Protein AF-A0A4D6M0R0-F1 (afdb_monomer_lite)

Secondary structure (DSSP, 8-state):
-HHHHHHHHHHHHHHHHHHHHHHHHHHHHHHHHHHHHHHHHHHHHHHHHHHHHHHH-TT---TT--TT-EEETTEEE----

Organism: Vigna unguiculata (NCBI:txid3917)

pLDDT: mean 94.74, std 6.59, range [58.59, 98.44]

Radius of gyration: 25.98 Å; chains: 1; bounding box: 47×25×78 Å

Sequence (81 aa):
MNYLLLQNQLRTLEAEKENWVIKEKDFLHNSELLKDQIGSSLNMGFQLALEQVRVLYPDADLSPADISKSVVDGQLVDTDD

Structure (mmCIF, N/CA/C/O backbone):
data_AF-A0A4D6M0R0-F1
#
_entry.id   AF-A0A4D6M0R0-F1
#
loop_
_atom_site.group_PDB
_atom_site.id
_atom_site.type_symbol
_atom_site.label_atom_id
_atom_site.label_alt_id
_atom_site.label_comp_id
_atom_site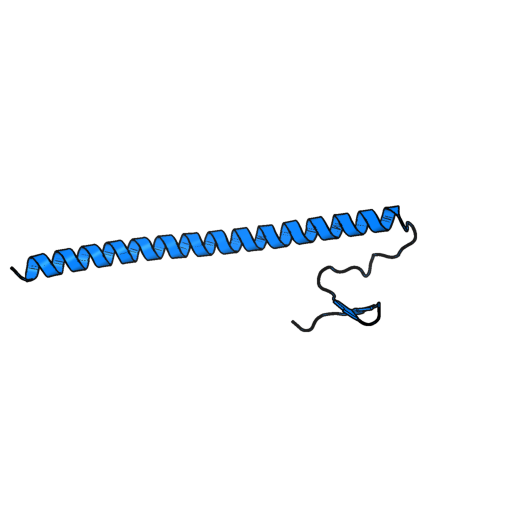.label_asym_id
_atom_site.label_entity_id
_atom_site.label_seq_id
_atom_site.pdbx_PDB_ins_code
_atom_site.Cartn_x
_atom_site.Cartn_y
_atom_site.Cartn_z
_atom_site.occupancy
_atom_site.B_iso_or_equiv
_atom_site.auth_seq_id
_atom_site.auth_comp_id
_atom_site.auth_asym_id
_atom_site.auth_atom_id
_atom_site.pdbx_PDB_model_num
ATOM 1 N N . MET A 1 1 ? 26.275 0.364 -48.905 1.00 63.44 1 MET A N 1
ATOM 2 C CA . MET A 1 1 ? 25.286 1.255 -48.254 1.00 63.44 1 MET A CA 1
ATOM 3 C C . MET A 1 1 ? 24.528 0.577 -47.104 1.00 63.44 1 MET A C 1
ATOM 5 O O . MET A 1 1 ? 24.348 1.217 -46.083 1.00 63.44 1 MET A O 1
ATOM 9 N N . ASN A 1 2 ? 24.157 -0.709 -47.205 1.00 80.12 2 ASN A N 1
ATOM 10 C CA . ASN A 1 2 ? 23.323 -1.398 -46.199 1.00 80.12 2 ASN A CA 1
ATOM 11 C C . ASN A 1 2 ? 24.007 -1.676 -44.836 1.00 80.12 2 ASN A C 1
ATOM 13 O O . ASN A 1 2 ? 23.366 -1.643 -43.795 1.00 80.12 2 ASN A O 1
ATOM 17 N N . TYR A 1 3 ? 25.325 -1.902 -44.825 1.00 90.19 3 TYR A N 1
ATOM 18 C CA . TYR A 1 3 ? 26.071 -2.229 -43.600 1.00 90.19 3 TYR A CA 1
ATOM 19 C C . TYR A 1 3 ? 26.089 -1.086 -42.572 1.00 90.19 3 TYR A C 1
ATOM 21 O O . TYR A 1 3 ? 25.871 -1.313 -41.388 1.00 90.19 3 TYR A O 1
ATOM 29 N N . LEU A 1 4 ? 26.281 0.155 -43.030 1.00 92.62 4 LEU A N 1
ATOM 30 C CA . LEU A 1 4 ? 26.308 1.327 -42.150 1.00 92.62 4 LEU A CA 1
ATOM 31 C C . LEU A 1 4 ? 24.927 1.600 -41.527 1.00 92.62 4 LEU A C 1
ATOM 33 O O . LEU A 1 4 ? 24.831 2.009 -40.374 1.00 92.62 4 LEU A O 1
ATOM 37 N N . LEU A 1 5 ? 23.858 1.343 -42.290 1.00 94.88 5 LEU A N 1
ATOM 38 C CA . LEU A 1 5 ? 22.483 1.455 -41.809 1.00 94.88 5 LEU A CA 1
ATOM 39 C C . LEU A 1 5 ? 22.213 0.438 -40.695 1.00 94.88 5 LEU A C 1
ATOM 41 O O . LEU A 1 5 ? 21.734 0.824 -39.633 1.00 94.88 5 LEU A O 1
ATOM 45 N N . LEU A 1 6 ? 22.601 -0.823 -40.906 1.00 95.00 6 LEU A N 1
ATOM 46 C CA . LEU A 1 6 ? 22.464 -1.884 -39.906 1.00 95.00 6 LEU A CA 1
ATOM 47 C C . LEU A 1 6 ? 23.253 -1.578 -38.627 1.00 95.00 6 LEU A C 1
ATOM 49 O O . LEU A 1 6 ? 22.739 -1.771 -37.531 1.00 95.00 6 LEU A O 1
ATOM 53 N N . GLN A 1 7 ? 24.475 -1.050 -38.746 1.00 95.94 7 GLN A N 1
ATOM 54 C CA . GLN A 1 7 ? 25.273 -0.651 -37.582 1.00 95.94 7 GLN A CA 1
ATOM 55 C C . GLN A 1 7 ? 24.626 0.485 -36.783 1.00 95.94 7 GLN A C 1
ATOM 57 O O . GLN A 1 7 ? 24.661 0.467 -35.554 1.00 95.94 7 GLN A O 1
ATOM 62 N N . ASN A 1 8 ? 24.029 1.466 -37.462 1.00 96.06 8 ASN A N 1
ATOM 63 C CA . ASN A 1 8 ? 23.315 2.546 -36.787 1.00 96.06 8 ASN A CA 1
ATOM 64 C C . ASN A 1 8 ? 22.049 2.028 -36.094 1.00 96.06 8 ASN A C 1
ATOM 66 O O . ASN A 1 8 ? 21.808 2.387 -34.948 1.00 96.06 8 ASN A O 1
ATOM 70 N N . GLN A 1 9 ? 21.289 1.144 -36.747 1.00 96.88 9 GLN A N 1
ATOM 71 C CA . GLN A 1 9 ? 20.111 0.509 -36.149 1.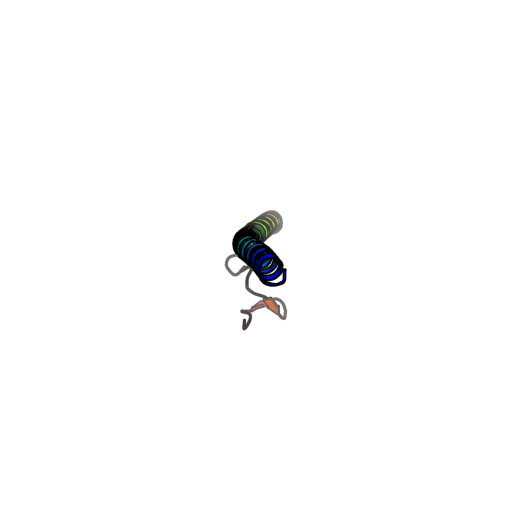00 96.88 9 GLN A CA 1
ATOM 72 C C . GLN A 1 9 ? 20.473 -0.321 -34.916 1.00 96.88 9 GLN A C 1
ATOM 74 O O . GLN A 1 9 ? 19.803 -0.208 -33.894 1.00 96.88 9 GLN A O 1
ATOM 79 N N . LEU A 1 10 ? 21.553 -1.108 -34.985 1.00 96.94 10 LEU A N 1
ATOM 80 C CA . LEU A 1 10 ? 22.036 -1.884 -33.845 1.00 96.94 10 LEU A CA 1
ATOM 81 C C . LEU A 1 10 ? 22.395 -0.971 -32.669 1.00 96.94 10 LEU A C 1
ATOM 83 O O . LEU A 1 10 ? 21.931 -1.204 -31.561 1.00 96.94 10 LEU A O 1
ATOM 87 N N . ARG A 1 11 ? 23.133 0.114 -32.927 1.00 97.31 11 ARG A N 1
ATOM 88 C CA . ARG A 1 11 ? 23.506 1.086 -31.891 1.00 97.31 11 ARG A CA 1
ATOM 89 C C . ARG A 1 11 ? 22.285 1.736 -31.240 1.00 97.31 11 ARG A C 1
ATOM 91 O O . ARG A 1 11 ? 22.268 1.928 -30.029 1.00 97.31 11 ARG A O 1
ATOM 98 N N . THR A 1 12 ? 21.268 2.083 -32.030 1.00 97.88 12 THR A N 1
ATOM 99 C CA . THR A 1 12 ? 20.012 2.628 -31.501 1.00 97.88 12 THR A CA 1
ATOM 100 C C . THR A 1 12 ? 19.308 1.612 -30.607 1.00 97.88 12 THR A C 1
ATOM 102 O O . THR A 1 12 ? 18.921 1.961 -29.498 1.00 97.88 12 THR A O 1
ATOM 105 N N . LEU A 1 13 ? 19.204 0.354 -31.043 1.00 97.94 13 LEU A N 1
ATOM 106 C CA . LEU A 1 13 ? 18.578 -0.708 -30.252 1.00 97.94 13 LEU A CA 1
ATOM 107 C C . LEU A 1 13 ? 19.348 -1.008 -28.960 1.00 97.94 13 LEU A C 1
ATOM 109 O O . LEU A 1 13 ? 18.736 -1.248 -27.923 1.00 97.94 13 LEU A O 1
ATOM 113 N N . GLU A 1 14 ? 20.679 -0.977 -28.996 1.00 98.00 14 GLU A N 1
ATOM 114 C CA . GLU A 1 14 ? 21.520 -1.142 -27.806 1.00 98.00 14 GLU A CA 1
ATOM 115 C C . GLU A 1 14 ? 21.294 -0.007 -26.799 1.00 98.00 14 GLU A C 1
ATOM 117 O O . GLU A 1 14 ? 21.094 -0.276 -25.614 1.00 98.00 14 GLU A O 1
ATOM 122 N N . ALA A 1 15 ? 21.233 1.242 -27.270 1.00 98.06 15 ALA A N 1
ATOM 123 C CA . ALA A 1 15 ? 20.941 2.395 -26.423 1.00 98.06 15 ALA A CA 1
ATOM 124 C C . ALA A 1 15 ? 19.512 2.352 -25.849 1.00 98.06 15 ALA A C 1
ATOM 126 O O . ALA A 1 15 ? 19.296 2.659 -24.677 1.00 98.06 15 ALA A O 1
ATOM 127 N N . GLU A 1 16 ? 18.525 1.938 -26.648 1.00 98.38 16 GLU A N 1
ATOM 128 C CA . GLU A 1 16 ? 17.153 1.743 -26.174 1.00 98.38 16 GLU A CA 1
ATOM 129 C C . GLU A 1 16 ? 17.081 0.646 -25.114 1.00 98.38 16 GLU A C 1
ATOM 131 O O . GLU A 1 16 ? 16.434 0.835 -24.086 1.00 98.38 16 GLU A O 1
ATOM 136 N N . LYS A 1 17 ? 17.778 -0.476 -25.323 1.00 98.19 17 LYS A N 1
ATOM 137 C CA . LYS A 1 17 ? 17.868 -1.560 -24.343 1.00 98.19 17 LYS A CA 1
ATOM 138 C C . LYS A 1 17 ? 18.457 -1.065 -23.023 1.00 98.19 17 LYS A C 1
ATOM 140 O O . LYS A 1 17 ? 17.899 -1.361 -21.972 1.00 98.19 17 LYS A O 1
ATOM 145 N N . GLU A 1 18 ? 19.555 -0.316 -23.061 1.00 98.06 18 GLU A N 1
ATOM 146 C CA . GLU A 1 18 ? 20.176 0.237 -21.852 1.00 98.06 18 GLU A CA 1
ATOM 147 C C . GLU A 1 18 ? 19.228 1.199 -21.118 1.00 98.06 18 GLU A C 1
ATOM 149 O O . GLU A 1 18 ? 19.054 1.099 -19.903 1.00 98.06 18 GLU A O 1
ATOM 154 N N . ASN A 1 19 ? 18.517 2.053 -21.858 1.00 98.31 19 ASN A N 1
ATOM 155 C CA . ASN A 1 19 ? 17.492 2.932 -21.298 1.00 98.31 19 ASN A CA 1
ATOM 156 C C . ASN A 1 19 ? 16.337 2.149 -20.643 1.00 98.31 19 ASN A C 1
ATOM 158 O O . ASN A 1 19 ? 15.848 2.539 -19.584 1.00 98.31 19 ASN A O 1
ATOM 162 N N . TRP A 1 20 ? 15.900 1.038 -21.244 1.00 98.44 20 TRP A N 1
ATOM 163 C CA . TRP A 1 20 ? 14.872 0.174 -20.655 1.00 98.44 20 TRP A CA 1
ATOM 164 C C . TRP A 1 20 ? 15.332 -0.484 -19.354 1.00 98.44 20 TRP A C 1
ATOM 166 O O . TRP A 1 20 ? 14.557 -0.513 -18.402 1.00 98.44 20 TRP A O 1
ATOM 176 N N . VAL A 1 21 ? 16.587 -0.934 -19.279 1.00 98.31 21 VAL A N 1
ATOM 177 C CA . VAL A 1 21 ? 17.164 -1.507 -18.049 1.00 98.31 21 VAL A CA 1
ATOM 178 C C . VAL A 1 21 ? 17.192 -0.478 -16.915 1.00 98.31 21 VAL A C 1
ATOM 180 O O . VAL A 1 21 ? 16.865 -0.801 -15.774 1.00 98.31 21 VAL A O 1
ATOM 183 N N . ILE A 1 22 ? 17.540 0.777 -17.214 1.00 98.25 22 ILE A N 1
ATOM 184 C CA . ILE A 1 22 ? 17.517 1.858 -16.217 1.00 98.25 22 ILE A CA 1
ATOM 185 C C . ILE A 1 22 ? 16.082 2.113 -15.740 1.00 98.25 22 ILE A C 1
ATOM 187 O O . ILE A 1 22 ? 15.832 2.134 -14.537 1.00 98.25 22 ILE A O 1
ATOM 191 N N . LYS A 1 23 ? 15.123 2.228 -16.668 1.00 98.31 23 LYS A N 1
ATOM 192 C CA . LYS A 1 23 ? 13.706 2.437 -16.330 1.00 98.31 23 LYS A CA 1
ATOM 193 C C . LYS A 1 23 ? 13.123 1.311 -15.483 1.00 98.31 23 LYS A C 1
ATOM 195 O O . LYS A 1 23 ? 12.350 1.587 -14.573 1.00 98.31 23 LYS A O 1
ATOM 200 N N . GLU A 1 24 ? 13.472 0.061 -15.776 1.00 98.31 24 GLU A N 1
ATOM 201 C CA . GLU A 1 24 ? 13.049 -1.094 -14.980 1.00 98.31 24 GLU A CA 1
ATOM 202 C C . GLU A 1 24 ? 13.570 -0.989 -13.544 1.00 98.31 24 GLU A C 1
ATOM 204 O O . GLU A 1 24 ? 12.806 -1.145 -12.590 1.00 98.31 24 GLU A O 1
ATOM 209 N N . LYS A 1 25 ? 14.851 -0.646 -13.379 1.00 97.81 25 LYS A N 1
ATOM 210 C CA . LYS A 1 25 ? 15.457 -0.462 -12.059 1.00 97.81 25 LYS A CA 1
ATOM 211 C C . LYS A 1 25 ? 14.783 0.663 -11.269 1.00 97.81 25 LYS A C 1
ATOM 213 O O . LYS A 1 25 ? 14.482 0.476 -10.091 1.00 97.81 25 LYS A O 1
ATOM 218 N N . ASP A 1 26 ? 14.526 1.801 -11.909 1.00 98.25 26 ASP A N 1
ATOM 219 C CA . ASP A 1 26 ? 13.846 2.933 -11.276 1.00 98.25 26 ASP A CA 1
ATOM 220 C C . ASP A 1 26 ? 12.407 2.574 -10.891 1.00 98.25 26 ASP A C 1
ATOM 222 O O . ASP A 1 26 ? 11.941 2.930 -9.809 1.00 98.25 26 ASP A O 1
ATOM 226 N N . PHE A 1 27 ? 11.703 1.827 -11.745 1.00 98.12 27 PHE A N 1
ATOM 227 C CA . PHE A 1 27 ? 10.348 1.364 -11.462 1.00 98.12 27 PHE A CA 1
ATOM 228 C C . PHE A 1 27 ? 10.304 0.435 -10.245 1.00 98.12 27 PHE A C 1
ATOM 230 O O . PHE A 1 27 ? 9.488 0.645 -9.350 1.00 98.12 27 PHE A O 1
ATOM 237 N N . LEU A 1 28 ? 11.210 -0.545 -10.171 1.00 97.81 28 LEU A N 1
ATOM 238 C CA . LEU A 1 28 ? 11.317 -1.447 -9.020 1.00 97.81 28 LEU A CA 1
ATOM 239 C C . LEU A 1 28 ? 11.638 -0.684 -7.732 1.00 97.81 28 LEU A C 1
ATOM 241 O O . LEU A 1 28 ? 11.001 -0.914 -6.706 1.00 97.81 28 LEU A O 1
ATOM 245 N N . HIS A 1 29 ? 12.578 0.262 -7.789 1.00 97.81 29 HIS A N 1
ATOM 246 C CA . HIS A 1 29 ? 12.922 1.089 -6.636 1.00 97.81 29 HIS A CA 1
ATOM 247 C C . HIS A 1 29 ? 11.727 1.916 -6.143 1.00 97.81 29 HIS A C 1
ATOM 249 O O . HIS A 1 29 ? 11.424 1.917 -4.950 1.00 97.81 29 HIS A O 1
ATOM 255 N N . ASN A 1 30 ? 11.019 2.577 -7.061 1.00 97.56 30 ASN A N 1
ATOM 256 C CA . ASN A 1 30 ? 9.838 3.367 -6.725 1.00 97.56 30 ASN A CA 1
ATOM 257 C C . ASN A 1 30 ? 8.697 2.495 -6.189 1.00 97.56 30 ASN A C 1
ATOM 259 O O . ASN A 1 30 ? 7.976 2.927 -5.296 1.00 97.56 30 ASN A O 1
ATOM 263 N N . SER A 1 31 ? 8.543 1.270 -6.699 1.00 97.56 31 SER A N 1
ATOM 264 C CA . SER A 1 31 ? 7.545 0.317 -6.208 1.00 97.56 31 SER A CA 1
ATOM 265 C C . SER A 1 31 ? 7.789 -0.063 -4.747 1.00 97.56 31 SER A C 1
ATOM 267 O O . SER A 1 31 ? 6.853 -0.037 -3.951 1.00 97.56 31 SER A O 1
ATOM 269 N N . GLU A 1 32 ? 9.032 -0.375 -4.371 1.00 96.44 32 GLU A N 1
ATOM 270 C CA . GLU A 1 32 ? 9.372 -0.674 -2.972 1.00 96.44 32 GLU A CA 1
ATOM 271 C C . GLU A 1 32 ? 9.164 0.551 -2.073 1.00 96.44 32 GLU A C 1
ATOM 273 O O . GLU A 1 32 ? 8.540 0.450 -1.019 1.00 96.44 32 GLU A O 1
ATOM 278 N N . LEU A 1 33 ? 9.576 1.737 -2.528 1.00 97.12 33 LEU A N 1
ATOM 279 C CA . LEU A 1 33 ? 9.390 2.973 -1.769 1.00 97.12 33 LEU A CA 1
ATOM 280 C C . LEU A 1 33 ? 7.899 3.285 -1.544 1.00 97.12 33 LEU A C 1
ATOM 282 O O . LEU A 1 33 ? 7.505 3.668 -0.442 1.00 97.12 33 LEU A O 1
ATOM 286 N N . LEU A 1 34 ? 7.054 3.078 -2.559 1.00 97.69 34 LEU A N 1
ATOM 287 C CA . LEU A 1 34 ? 5.602 3.236 -2.438 1.00 97.69 34 LEU A CA 1
ATOM 288 C C . LEU A 1 34 ? 4.993 2.214 -1.476 1.00 97.69 34 LEU A C 1
ATOM 290 O O . LEU A 1 34 ? 4.140 2.580 -0.669 1.00 97.69 34 LEU A O 1
ATOM 294 N N . LYS A 1 35 ? 5.433 0.954 -1.527 1.00 96.62 35 LYS A N 1
ATOM 295 C CA . LYS A 1 35 ? 4.986 -0.093 -0.599 1.00 96.62 35 LYS A CA 1
ATOM 296 C C . LYS A 1 35 ? 5.293 0.287 0.852 1.00 96.62 35 LYS A C 1
ATOM 298 O O . LYS A 1 35 ? 4.398 0.219 1.696 1.00 96.62 35 LYS A O 1
ATOM 303 N N . ASP A 1 36 ? 6.506 0.761 1.121 1.00 96.25 36 ASP A N 1
ATOM 304 C CA . ASP A 1 36 ? 6.914 1.220 2.452 1.00 96.25 36 ASP A CA 1
ATOM 305 C C . ASP A 1 36 ? 6.096 2.436 2.912 1.00 96.25 36 ASP A C 1
ATOM 307 O O . ASP A 1 36 ? 5.631 2.492 4.054 1.00 96.25 36 ASP A O 1
ATOM 311 N N . GLN A 1 37 ? 5.865 3.404 2.020 1.00 97.25 37 GLN A N 1
ATOM 312 C CA . GLN A 1 37 ? 5.062 4.592 2.320 1.00 97.25 37 GLN A CA 1
ATOM 313 C C . GLN A 1 37 ? 3.602 4.257 2.628 1.00 97.25 37 GLN A C 1
ATOM 315 O O . GLN A 1 37 ? 3.032 4.830 3.562 1.00 97.25 37 GLN A O 1
ATOM 320 N N . ILE A 1 38 ? 3.001 3.337 1.869 1.00 96.69 38 ILE A N 1
ATOM 321 C CA . ILE A 1 38 ? 1.634 2.863 2.098 1.00 96.69 38 ILE A CA 1
ATOM 322 C C . ILE A 1 38 ? 1.559 2.157 3.451 1.00 96.69 38 ILE A C 1
ATOM 324 O O . ILE A 1 38 ? 0.716 2.524 4.266 1.00 96.69 38 ILE A O 1
ATOM 328 N N . GLY A 1 39 ? 2.463 1.211 3.724 1.00 95.12 39 GLY A N 1
ATOM 329 C CA . GLY A 1 39 ? 2.490 0.484 4.996 1.00 95.12 39 GLY A CA 1
ATOM 330 C C . GLY A 1 39 ? 2.669 1.412 6.200 1.00 95.12 39 GLY A C 1
ATOM 331 O O . GLY A 1 39 ? 1.934 1.314 7.182 1.00 95.12 39 GLY A O 1
ATOM 332 N N . SER A 1 40 ? 3.590 2.373 6.098 1.00 96.50 40 SER A N 1
ATOM 333 C CA . SER A 1 40 ? 3.840 3.367 7.146 1.00 96.50 40 SER A CA 1
ATOM 334 C C . SER A 1 40 ? 2.628 4.274 7.388 1.00 96.50 40 SER A C 1
ATOM 336 O O . SER A 1 40 ? 2.193 4.442 8.529 1.00 96.50 40 SER A O 1
ATOM 338 N N . SER A 1 41 ? 2.032 4.813 6.318 1.00 97.50 41 SER A N 1
ATOM 339 C CA . SER A 1 41 ? 0.873 5.714 6.417 1.00 97.50 41 SER A CA 1
ATOM 340 C C . SER A 1 41 ? -0.363 4.996 6.959 1.00 97.50 41 SER A C 1
ATOM 342 O O . SER A 1 41 ? -1.093 5.551 7.781 1.00 97.50 41 SER A O 1
ATOM 344 N N . LEU A 1 42 ? -0.573 3.747 6.539 1.00 96.69 42 LEU A N 1
ATOM 345 C CA . LEU A 1 42 ? -1.648 2.889 7.021 1.00 96.69 42 LEU A CA 1
ATOM 346 C C . LEU A 1 42 ? -1.488 2.599 8.524 1.00 96.69 42 LEU A C 1
ATOM 348 O O . LEU A 1 42 ? -2.426 2.820 9.291 1.00 96.69 42 LEU A O 1
ATOM 352 N N . ASN A 1 43 ? -0.290 2.201 8.967 1.00 96.56 43 ASN A N 1
ATOM 353 C CA . ASN A 1 43 ? -0.009 1.970 10.386 1.00 96.56 43 ASN A CA 1
ATOM 354 C C . ASN A 1 43 ? -0.189 3.247 11.224 1.00 96.56 43 ASN A C 1
ATOM 356 O O . ASN A 1 43 ? -0.801 3.204 12.289 1.00 96.56 43 ASN A O 1
ATOM 360 N N . MET A 1 44 ? 0.291 4.396 10.737 1.00 97.88 44 MET A N 1
ATOM 361 C CA . MET A 1 44 ? 0.113 5.679 11.422 1.00 97.88 44 MET A CA 1
ATOM 362 C C . MET A 1 44 ? -1.370 6.028 11.595 1.00 97.88 44 MET A C 1
ATOM 364 O O . MET A 1 44 ? -1.795 6.366 12.699 1.00 97.88 44 MET A O 1
ATOM 368 N N . GLY A 1 45 ? -2.167 5.917 10.527 1.00 98.06 45 GLY A N 1
ATOM 369 C CA . GLY A 1 45 ? -3.605 6.182 10.581 1.00 98.06 45 GLY A CA 1
ATOM 370 C C . GLY A 1 45 ? -4.339 5.256 11.553 1.00 98.06 45 GLY A C 1
ATOM 371 O O . GLY A 1 45 ? -5.191 5.713 12.313 1.00 98.06 45 GLY A O 1
ATOM 372 N N . PHE A 1 46 ? -3.96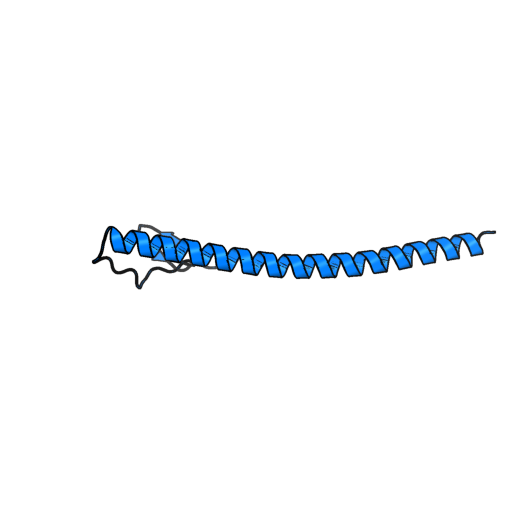4 3.977 11.584 1.00 97.19 46 PHE A N 1
ATOM 373 C CA . PHE A 1 46 ? -4.533 3.004 12.512 1.00 97.19 46 PHE A CA 1
ATOM 374 C C . PHE A 1 46 ? -4.224 3.334 13.976 1.00 97.19 46 PHE A C 1
ATOM 376 O O . PHE A 1 46 ? -5.139 3.357 14.797 1.00 97.19 46 PHE A O 1
ATOM 383 N N . GLN A 1 47 ? -2.973 3.673 14.308 1.00 97.69 47 GLN A N 1
ATOM 384 C CA . GLN A 1 47 ? -2.613 4.073 15.675 1.00 97.69 47 GLN A CA 1
ATOM 385 C C . GLN A 1 47 ? -3.363 5.335 16.118 1.00 97.69 47 GLN A C 1
ATOM 387 O O . GLN A 1 47 ? -3.918 5.359 17.215 1.00 97.69 47 GLN A O 1
ATOM 392 N N . LEU A 1 48 ? -3.466 6.346 15.247 1.00 98.19 48 LEU A N 1
ATOM 393 C CA . LEU A 1 48 ? -4.240 7.558 15.537 1.00 98.19 48 LEU A CA 1
ATOM 394 C C . LEU A 1 48 ? -5.721 7.246 15.794 1.00 98.19 48 LEU A C 1
ATOM 396 O O . LEU A 1 48 ? -6.327 7.836 16.687 1.00 98.19 48 LEU A O 1
ATOM 400 N N . ALA A 1 49 ? -6.312 6.307 15.051 1.00 97.06 49 ALA A N 1
ATOM 401 C CA . ALA A 1 49 ? -7.686 5.874 15.293 1.00 97.06 49 ALA A CA 1
ATOM 402 C C . ALA A 1 49 ? -7.834 5.189 16.664 1.00 97.06 49 ALA A C 1
ATOM 404 O O . ALA A 1 49 ? -8.767 5.502 17.404 1.00 97.06 49 ALA A O 1
ATOM 405 N N . LEU A 1 50 ? -6.900 4.312 17.050 1.00 97.12 50 LEU A N 1
ATOM 406 C CA . LEU A 1 50 ? -6.912 3.687 18.379 1.00 97.12 50 LEU A CA 1
ATOM 407 C C . LEU A 1 50 ? -6.758 4.721 19.502 1.00 97.12 50 LEU A C 1
ATOM 409 O O . LEU A 1 50 ? -7.453 4.635 20.514 1.00 97.12 50 LEU A O 1
ATOM 413 N N . GLU A 1 51 ? -5.896 5.723 19.326 1.00 97.19 51 GLU A N 1
ATOM 414 C CA . GLU A 1 51 ? -5.757 6.837 20.270 1.00 97.19 51 GLU A CA 1
ATOM 415 C C . GLU A 1 51 ? -7.064 7.624 20.420 1.00 97.19 51 GLU A C 1
ATOM 417 O O . GLU A 1 51 ? -7.473 7.925 21.543 1.00 97.19 51 GLU A O 1
ATOM 422 N N . GLN A 1 52 ? -7.770 7.895 19.317 1.00 98.12 52 GLN A N 1
ATOM 423 C CA . GLN A 1 52 ? -9.088 8.535 19.362 1.00 98.12 52 GLN A CA 1
ATOM 424 C C . GLN A 1 52 ? -10.114 7.689 20.126 1.00 98.12 52 GLN A C 1
ATOM 426 O O . GLN A 1 52 ? -10.861 8.229 20.945 1.00 98.12 52 GLN A O 1
ATOM 431 N N . VAL A 1 53 ? -10.131 6.367 19.919 1.00 97.19 53 VAL A N 1
ATOM 432 C CA . VAL A 1 53 ? -11.030 5.464 20.655 1.00 97.19 53 VAL A CA 1
ATOM 433 C C . VAL A 1 53 ? -10.722 5.482 22.150 1.00 97.19 53 VAL A C 1
ATOM 435 O O . VAL A 1 53 ? -11.654 5.583 22.941 1.00 97.19 53 VAL A O 1
ATOM 438 N N . ARG A 1 54 ? -9.444 5.477 22.554 1.00 96.25 54 ARG A N 1
ATOM 439 C CA . ARG A 1 54 ? -9.047 5.560 23.975 1.00 96.25 54 ARG A CA 1
ATOM 440 C C . ARG A 1 54 ? -9.531 6.836 24.657 1.00 96.25 54 ARG A C 1
ATOM 442 O O . ARG A 1 54 ? -9.853 6.806 25.839 1.00 96.25 54 ARG A O 1
ATOM 449 N N . VAL A 1 55 ? -9.583 7.956 23.935 1.00 97.62 55 VAL A N 1
ATOM 450 C CA . VAL A 1 55 ? -10.105 9.219 24.481 1.00 97.62 55 VAL A CA 1
ATOM 451 C C . VAL A 1 55 ? -11.617 9.140 24.709 1.00 97.62 55 VAL A C 1
ATOM 453 O O . VAL A 1 55 ? -12.106 9.627 25.725 1.00 97.62 55 VAL A O 1
ATOM 456 N N . LEU A 1 56 ? -12.357 8.539 23.774 1.00 97.81 56 LEU A N 1
ATOM 457 C CA . LEU A 1 56 ? -13.822 8.450 23.834 1.00 97.81 56 LEU A CA 1
ATOM 458 C C . LEU A 1 56 ? -14.319 7.336 24.765 1.00 97.81 56 LEU A C 1
ATOM 460 O O . LEU A 1 56 ? -15.351 7.494 25.416 1.00 97.81 56 LEU A O 1
ATOM 464 N N . TYR A 1 57 ? -13.579 6.231 24.836 1.00 96.88 57 TYR A N 1
ATOM 465 C CA . TYR A 1 57 ? -13.894 5.035 25.610 1.00 96.88 57 TYR A CA 1
ATOM 466 C C . TYR A 1 57 ? -12.642 4.547 26.361 1.00 96.88 57 TYR A C 1
ATOM 468 O O . TYR A 1 57 ? -11.997 3.591 25.924 1.00 96.88 57 TYR A O 1
ATOM 476 N N . PRO A 1 58 ? -12.283 5.180 27.495 1.00 95.31 58 PRO A N 1
ATOM 477 C CA . PRO A 1 58 ? -11.046 4.879 28.224 1.00 95.31 58 PRO A CA 1
ATOM 478 C C . PRO A 1 58 ? -10.925 3.431 28.710 1.00 95.31 58 PRO A C 1
ATOM 480 O O . PRO A 1 58 ? -9.816 2.917 28.824 1.00 95.31 58 PRO A O 1
ATOM 483 N N . ASP A 1 59 ? -12.061 2.777 28.961 1.00 97.06 59 ASP A N 1
ATOM 484 C CA . ASP A 1 59 ? -12.129 1.402 29.465 1.00 97.06 59 ASP A CA 1
ATOM 485 C C . ASP A 1 59 ? -12.234 0.347 28.345 1.00 97.06 59 ASP A C 1
ATOM 487 O O . ASP A 1 59 ? -12.381 -0.842 28.628 1.00 97.06 59 ASP A O 1
ATOM 491 N N . ALA A 1 60 ? -12.200 0.754 27.068 1.00 93.75 60 ALA A N 1
ATOM 492 C CA . ALA A 1 60 ? -12.261 -0.183 25.951 1.00 93.75 60 ALA A CA 1
ATOM 493 C C . ALA A 1 60 ? -10.977 -1.022 25.861 1.00 93.75 60 ALA A C 1
ATOM 495 O O . ALA A 1 60 ? -9.870 -0.485 25.772 1.00 93.75 60 ALA A O 1
ATOM 496 N N . ASP A 1 61 ? -11.129 -2.347 25.812 1.00 94.25 61 ASP A N 1
ATOM 497 C CA . ASP A 1 61 ? -10.017 -3.244 25.508 1.00 94.25 61 ASP A CA 1
ATOM 498 C C . ASP A 1 61 ? -9.722 -3.225 24.003 1.00 94.25 61 ASP A C 1
ATOM 500 O O . ASP A 1 61 ? -10.471 -3.764 23.189 1.00 94.25 61 ASP A O 1
ATOM 504 N N . LEU A 1 62 ? -8.617 -2.574 23.643 1.00 93.81 62 LEU A N 1
ATOM 505 C CA . LEU A 1 62 ? -8.121 -2.491 22.268 1.00 93.81 62 LEU A CA 1
ATOM 506 C C . LEU A 1 62 ? -6.974 -3.466 21.996 1.00 93.81 62 LEU A C 1
ATOM 508 O O . LEU A 1 62 ? -6.404 -3.430 20.910 1.00 93.81 62 LEU A O 1
ATOM 512 N N . SER A 1 63 ? -6.612 -4.326 22.954 1.00 93.75 63 SER A N 1
ATOM 513 C CA . SER A 1 63 ? -5.586 -5.351 22.737 1.00 93.75 63 SER A CA 1
ATOM 514 C C . SER A 1 63 ? -5.894 -6.320 21.584 1.00 93.75 63 SER A C 1
ATOM 516 O O . SER A 1 63 ? -4.937 -6.752 20.941 1.00 93.75 63 SER A O 1
ATOM 518 N N . PRO A 1 64 ? -7.167 -6.619 21.239 1.00 93.44 64 PRO A N 1
ATOM 519 C CA . PRO A 1 64 ? -7.472 -7.455 20.080 1.00 93.44 64 PRO A CA 1
ATOM 520 C C . PRO A 1 64 ? -7.384 -6.715 18.739 1.00 93.44 64 PRO A C 1
ATOM 522 O O . PRO A 1 64 ? -7.503 -7.360 17.699 1.00 93.44 64 PRO A O 1
ATOM 525 N N . ALA A 1 65 ? -7.250 -5.381 18.744 1.00 94.81 65 ALA A N 1
ATOM 526 C CA . ALA A 1 65 ? -7.262 -4.584 17.527 1.00 94.81 65 ALA A CA 1
ATOM 527 C C . ALA A 1 65 ? -6.038 -4.899 16.663 1.00 94.81 65 ALA A C 1
ATOM 529 O O . ALA A 1 65 ? -4.895 -4.731 17.084 1.00 94.81 65 ALA A O 1
ATOM 530 N N . ASP A 1 66 ? -6.301 -5.300 15.427 1.00 94.62 66 ASP A N 1
ATOM 531 C CA . ASP A 1 66 ? -5.286 -5.656 14.451 1.00 94.62 66 ASP A CA 1
ATOM 532 C C . ASP A 1 66 ? -5.714 -5.105 13.094 1.00 94.62 66 ASP A C 1
ATOM 534 O O . ASP A 1 66 ? -6.839 -5.325 12.645 1.00 94.62 66 ASP A O 1
ATOM 538 N N . ILE A 1 67 ? -4.812 -4.365 12.461 1.00 92.94 67 ILE A N 1
ATOM 539 C CA . ILE A 1 67 ? -5.040 -3.716 11.173 1.00 92.94 67 ILE A CA 1
ATOM 540 C C . ILE A 1 67 ? -5.242 -4.715 10.026 1.00 92.94 67 ILE A C 1
ATOM 542 O O . ILE A 1 67 ? -5.793 -4.350 8.991 1.00 92.94 67 ILE A O 1
ATOM 546 N N . SER A 1 68 ? -4.790 -5.957 10.210 1.00 92.69 68 SER A N 1
ATOM 547 C CA . SER A 1 68 ? -4.916 -7.045 9.239 1.00 92.69 68 SER A CA 1
ATOM 548 C C . SER A 1 68 ? -6.202 -7.863 9.394 1.00 92.69 68 SER A C 1
ATOM 550 O O . SER A 1 68 ? -6.525 -8.654 8.516 1.00 92.69 68 SER A O 1
ATOM 552 N N . LYS A 1 69 ? -6.968 -7.670 10.477 1.00 93.88 69 LYS A N 1
ATOM 553 C CA . LYS A 1 69 ? -8.218 -8.406 10.708 1.00 93.88 69 LYS A CA 1
ATOM 554 C C . LYS A 1 69 ? -9.412 -7.714 10.059 1.00 93.88 69 LYS A C 1
ATOM 556 O O . LYS A 1 69 ? -9.530 -6.489 10.049 1.00 93.88 69 LYS A O 1
ATOM 561 N N . SER A 1 70 ? -10.358 -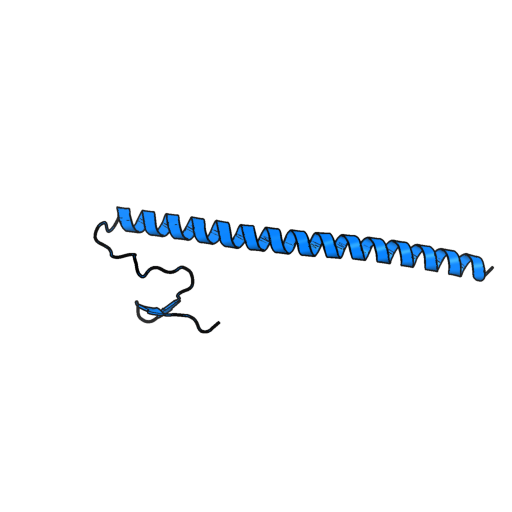8.520 9.589 1.00 93.88 70 SER A N 1
ATOM 562 C CA . SER A 1 70 ? -11.665 -8.043 9.132 1.00 93.88 70 SER A CA 1
ATOM 563 C C . SER A 1 70 ? -12.678 -8.004 10.270 1.00 93.88 70 SER A C 1
ATOM 565 O O . SER A 1 70 ? -12.570 -8.748 11.242 1.00 93.88 70 SER A O 1
ATOM 567 N N . VAL A 1 71 ? -13.704 -7.160 10.129 1.00 93.56 71 VAL A N 1
ATOM 568 C CA . VAL A 1 71 ? -14.850 -7.126 11.047 1.00 93.56 71 VAL A CA 1
ATOM 569 C C . VAL A 1 71 ? -16.001 -7.929 10.443 1.00 93.56 71 VAL A C 1
ATOM 571 O O . VAL A 1 71 ? -16.590 -7.511 9.448 1.00 93.56 71 VAL A O 1
ATOM 574 N N . VAL A 1 72 ? -16.348 -9.056 11.063 1.00 94.12 72 VAL A N 1
ATOM 575 C CA . VAL A 1 72 ? -17.485 -9.910 10.678 1.00 94.12 72 VAL A CA 1
ATOM 576 C C . VAL A 1 72 ? -18.392 -10.072 11.889 1.00 94.12 72 VAL A C 1
ATOM 578 O O . VAL A 1 72 ? -17.927 -10.452 12.960 1.00 94.12 72 VAL A O 1
ATOM 581 N N . ASP A 1 73 ? -19.672 -9.719 11.749 1.00 93.94 73 ASP A N 1
ATOM 582 C CA . ASP A 1 73 ? -20.665 -9.769 12.836 1.00 93.94 73 ASP A CA 1
ATOM 583 C C . ASP A 1 73 ? -20.195 -9.103 14.149 1.00 93.94 73 ASP A C 1
ATOM 585 O O . ASP A 1 73 ? -20.499 -9.546 15.256 1.00 93.94 73 ASP A O 1
ATOM 589 N N . GLY A 1 74 ? -19.428 -8.012 14.023 1.00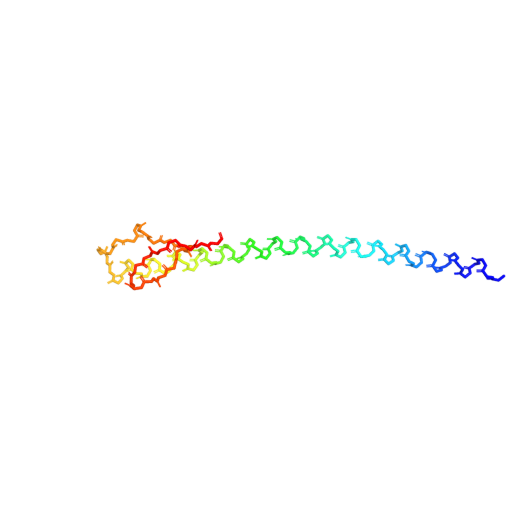 90.50 74 GLY A N 1
ATOM 590 C CA . GLY A 1 74 ? -18.885 -7.252 15.153 1.00 90.50 74 GLY A CA 1
ATOM 591 C C . GLY A 1 74 ? -17.653 -7.872 15.822 1.00 90.50 74 GLY A C 1
ATOM 592 O O . GLY A 1 74 ? -17.214 -7.361 16.850 1.00 90.50 74 GLY A O 1
ATOM 593 N N . GLN A 1 75 ? -17.084 -8.939 15.260 1.00 91.81 75 GLN A N 1
ATOM 594 C CA . GLN A 1 75 ? -15.868 -9.588 15.750 1.00 91.81 75 GLN A CA 1
ATOM 595 C C . GLN A 1 75 ? -14.704 -9.391 14.782 1.00 91.81 75 GLN A C 1
ATOM 597 O O . GLN A 1 75 ? -14.897 -9.329 13.569 1.00 91.81 75 GLN A O 1
ATOM 602 N N . LEU A 1 76 ? -13.491 -9.314 15.333 1.00 94.06 76 LEU A N 1
ATOM 603 C CA . LEU A 1 76 ? -12.261 -9.292 14.550 1.00 94.06 76 LEU A CA 1
ATOM 604 C C . LEU A 1 76 ? -11.868 -10.721 14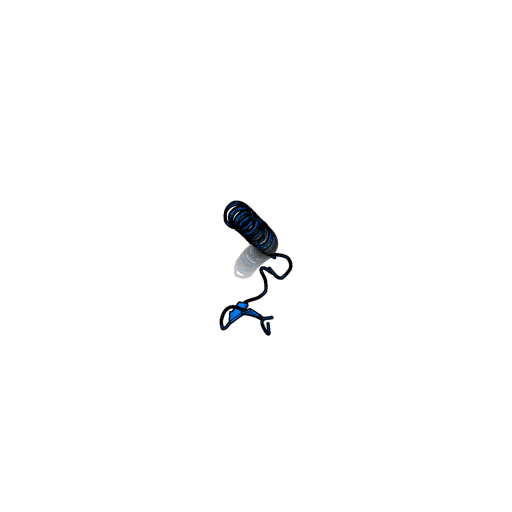.175 1.00 94.06 76 LEU A C 1
ATOM 606 O O . LEU A 1 76 ? -11.602 -11.544 15.051 1.00 94.06 76 LEU A O 1
ATOM 610 N N . VAL A 1 77 ? -11.824 -10.998 12.876 1.00 94.62 77 VAL A N 1
ATOM 611 C CA . VAL A 1 77 ? -11.531 -12.318 12.311 1.00 94.62 77 VAL A CA 1
ATOM 612 C C . VAL A 1 77 ? -10.316 -12.210 11.396 1.00 94.62 77 VAL A C 1
ATOM 614 O O . VAL A 1 77 ? -10.160 -11.215 10.684 1.00 94.62 77 VAL A O 1
ATOM 617 N N . ASP A 1 78 ? -9.449 -13.221 11.442 1.00 94.12 78 ASP A N 1
ATOM 618 C CA . ASP A 1 78 ? -8.330 -13.336 10.507 1.00 94.12 78 ASP A CA 1
ATOM 619 C C . ASP A 1 78 ? -8.858 -13.490 9.079 1.00 94.12 78 ASP A C 1
ATOM 621 O O . ASP A 1 78 ? -9.858 -14.170 8.838 1.00 94.12 78 ASP A O 1
ATOM 625 N N . THR A 1 79 ? -8.203 -12.828 8.134 1.00 85.62 79 THR A N 1
ATOM 626 C CA . THR A 1 79 ? -8.496 -12.989 6.713 1.00 85.62 79 THR A CA 1
ATOM 627 C C . THR A 1 79 ? -7.611 -14.081 6.134 1.00 85.62 79 THR A C 1
ATOM 629 O O . THR A 1 79 ? -6.401 -14.082 6.355 1.00 85.62 79 THR A O 1
ATOM 632 N N . ASP A 1 80 ? -8.220 -14.998 5.384 1.00 73.25 80 ASP A N 1
ATOM 633 C CA . ASP A 1 80 ? -7.501 -15.969 4.562 1.00 73.25 80 ASP A CA 1
ATOM 634 C C . ASP A 1 80 ? -6.936 -15.240 3.327 1.00 73.25 80 ASP A C 1
ATOM 636 O O . ASP A 1 80 ? -7.562 -15.242 2.267 1.00 73.25 80 ASP A O 1
ATOM 640 N N . ASP A 1 81 ? -5.801 -14.556 3.477 1.00 58.59 81 ASP A N 1
ATOM 641 C CA . ASP A 1 81 ? -4.971 -14.142 2.332 1.00 58.59 81 ASP A CA 1
ATOM 642 C C . ASP A 1 81 ? -4.103 -15.314 1.834 1.00 58.59 81 ASP A C 1
ATOM 644 O O . ASP A 1 81 ? -3.472 -16.004 2.673 1.00 58.59 81 ASP A O 1
#

Foldseek 3Di:
DVVVVVVVVVVVVVVVVVVVVVVVVVVVVVVVVVVVVVVVVLVVVQVVVVVVCCVVPVPDDCVVPDSQFDQDPNDTHHDPD